Protein AF-A0A958ITU1-F1 (afdb_monomer_lite)

pLDDT: mean 97.43, std 3.26, range [62.62, 98.81]

Foldseek 3Di:
DDQCPPPPPCLLCCLVVVDPLVVVLVVLVVVCVVPVPVDDPCRSCVVNCVRPPVLVVLLVCPVVCPPVVVVDDPPPQDDADDPCLVPLPDPPVLSSVLSVCLQVPLDGDDCSLVVPRVVVCVVNSHGVNNSLCSNQPRHSNDDPSD

Radius of gyration: 17.26 Å; chains: 1; bounding box: 41×27×49 Å

Secondary structure (DSSP, 8-state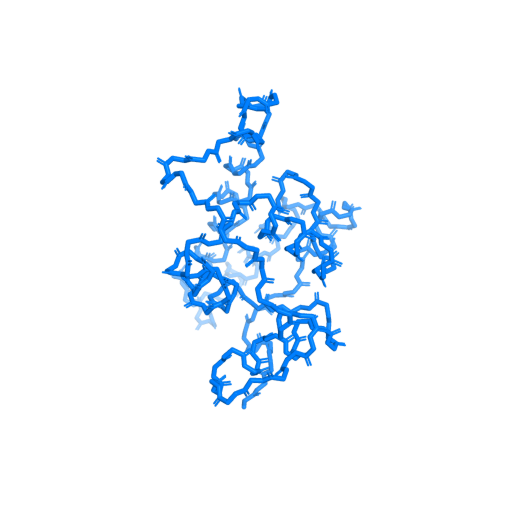):
--TTTT----HHHHHTTSS-HHHHHHHHHHHHHH-TTTS-HHHHHHHHIIIIIIIHHHHHHHHHHTTGGGG--TT---BPPPGGGGT---S-HHHHHHHHHHHHHS---HHHIIIIIIHHHHHTTB-HHHHHHHHHHH-TT--TT-

Sequence (146 aa):
GSPYLYHSRLSFAMNLKLLHPREIVQKTLDYWQAHPEAVDIAQVEGFIRQIIGWREFMRGIYWDTMPEYEQLNYFDHRRPLPAFYWTGDTRMNCLRHAITQSLDLAYAHHIQRLMITGNFANLLGVHPDAVDAWYLGIYIDAIQWV

Structure (mmCIF, N/CA/C/O backbone):
data_AF-A0A958ITU1-F1
#
_entry.id   AF-A0A958ITU1-F1
#
loop_
_atom_site.group_PDB
_atom_site.id
_atom_site.type_symbol
_atom_site.label_atom_id
_atom_site.label_alt_id
_atom_site.label_comp_id
_atom_site.label_asym_id
_atom_site.label_entity_id
_atom_site.label_seq_id
_atom_site.pdbx_PDB_ins_code
_atom_site.Cartn_x
_atom_site.Cartn_y
_atom_site.Cartn_z
_atom_site.occupancy
_atom_site.B_iso_or_equiv
_atom_site.auth_seq_id
_atom_site.auth_comp_id
_atom_site.auth_asym_id
_atom_site.auth_atom_id
_atom_site.pdbx_PDB_model_num
ATOM 1 N N . GLY A 1 1 ? -14.420 -4.204 -12.214 1.00 62.62 1 GLY A N 1
ATOM 2 C CA . GLY A 1 1 ? -13.110 -4.123 -12.893 1.00 62.62 1 GLY A CA 1
ATOM 3 C C . GLY A 1 1 ? -12.150 -5.098 -12.244 1.00 62.62 1 GLY A C 1
ATOM 4 O O . GLY A 1 1 ? -12.487 -5.621 -11.190 1.00 62.62 1 GLY A O 1
ATOM 5 N N . SER A 1 2 ? -10.997 -5.366 -12.860 1.00 87.00 2 SER A N 1
ATOM 6 C CA . SER A 1 2 ? -9.954 -6.208 -12.247 1.00 87.00 2 SER A CA 1
ATOM 7 C C . SER A 1 2 ? -9.452 -5.576 -10.935 1.00 87.00 2 SER A C 1
ATOM 9 O O . SER A 1 2 ? -9.176 -4.375 -10.953 1.00 87.00 2 SER A O 1
ATOM 11 N N . PRO A 1 3 ? -9.287 -6.339 -9.834 1.00 91.62 3 PRO A N 1
ATOM 12 C CA . PRO A 1 3 ? -8.784 -5.820 -8.552 1.00 91.62 3 PRO A CA 1
ATOM 13 C C . PRO A 1 3 ? -7.326 -5.331 -8.624 1.00 91.62 3 PRO A C 1
ATOM 15 O O . PRO A 1 3 ? -6.846 -4.647 -7.725 1.00 91.62 3 PRO A O 1
ATOM 18 N N . TYR A 1 4 ? -6.609 -5.677 -9.696 1.00 93.69 4 TYR A N 1
ATOM 19 C CA . TYR A 1 4 ? -5.181 -5.394 -9.849 1.00 93.69 4 TYR A CA 1
ATOM 20 C C . TYR A 1 4 ? -4.880 -4.199 -10.754 1.00 93.69 4 TYR A C 1
ATOM 22 O O . TYR A 1 4 ? -3.808 -3.606 -10.635 1.00 93.69 4 TYR A O 1
ATOM 30 N N . LEU A 1 5 ? -5.801 -3.861 -11.667 1.00 95.00 5 LEU A N 1
ATOM 31 C CA . LEU A 1 5 ? -5.584 -2.873 -12.730 1.00 95.00 5 LEU A CA 1
ATOM 32 C C . LEU A 1 5 ? -4.194 -3.058 -13.376 1.00 95.00 5 LEU A C 1
ATOM 34 O O . LEU A 1 5 ? -3.896 -4.144 -13.869 1.00 95.00 5 LEU A O 1
ATOM 38 N N . TYR A 1 6 ? -3.347 -2.028 -13.333 1.00 96.06 6 TYR A N 1
ATOM 39 C CA . TYR A 1 6 ? -2.003 -2.010 -13.917 1.00 96.06 6 TYR A CA 1
ATOM 40 C C . TYR A 1 6 ? -0.885 -1.992 -12.858 1.00 96.06 6 TYR A C 1
ATOM 42 O O . TYR A 1 6 ? 0.233 -1.566 -13.135 1.00 96.06 6 TYR A O 1
ATOM 50 N N . HIS A 1 7 ? -1.165 -2.422 -11.623 1.00 97.69 7 HIS A N 1
ATOM 51 C CA . HIS A 1 7 ? -0.156 -2.472 -10.563 1.00 97.69 7 HIS A CA 1
ATOM 52 C C . HIS A 1 7 ? 0.770 -3.687 -10.714 1.00 97.69 7 HIS A C 1
ATOM 54 O O . HIS A 1 7 ? 0.330 -4.791 -11.031 1.00 97.69 7 HIS A O 1
ATOM 60 N N . SER A 1 8 ? 2.060 -3.504 -10.413 1.00 97.12 8 SER A N 1
ATOM 61 C CA . SER A 1 8 ? 3.085 -4.542 -10.602 1.00 97.12 8 SER A CA 1
ATOM 62 C C . SER A 1 8 ? 2.932 -5.751 -9.675 1.00 97.12 8 SER A C 1
ATOM 64 O O . SER A 1 8 ? 3.341 -6.851 -10.035 1.00 97.12 8 SER A O 1
ATOM 66 N N . ARG A 1 9 ? 2.345 -5.550 -8.483 1.00 96.88 9 ARG A N 1
ATOM 67 C CA . ARG A 1 9 ? 2.192 -6.568 -7.421 1.00 96.88 9 ARG A CA 1
ATOM 68 C C . ARG A 1 9 ? 3.527 -7.173 -6.954 1.00 96.88 9 ARG A C 1
ATOM 70 O O . ARG A 1 9 ? 3.574 -8.302 -6.483 1.00 96.88 9 ARG A O 1
ATOM 77 N N . LEU A 1 10 ? 4.613 -6.406 -7.065 1.00 98.12 10 LEU A N 1
ATOM 78 C CA . LEU A 1 10 ? 5.962 -6.836 -6.673 1.00 98.12 10 LEU A CA 1
ATOM 79 C C . LEU A 1 10 ? 6.309 -6.529 -5.208 1.00 98.12 10 LEU A C 1
ATOM 81 O O . LEU A 1 10 ? 7.376 -6.929 -4.752 1.00 98.12 10 LEU A O 1
ATOM 85 N N . SER A 1 11 ? 5.451 -5.810 -4.475 1.00 98.00 11 SER A N 1
ATOM 86 C CA . SER A 1 11 ? 5.710 -5.352 -3.100 1.00 98.00 11 SER A CA 1
ATOM 87 C C . SER A 1 11 ? 6.085 -6.500 -2.165 1.00 98.00 11 SER A C 1
ATOM 89 O O . SER A 1 11 ? 7.127 -6.433 -1.521 1.00 98.00 11 SER A O 1
ATOM 91 N N . PHE A 1 12 ? 5.320 -7.592 -2.181 1.00 97.88 12 PHE A N 1
ATOM 92 C CA . PHE A 1 12 ? 5.615 -8.796 -1.403 1.00 97.88 12 PHE A CA 1
ATOM 93 C C . PHE A 1 12 ? 7.012 -9.360 -1.695 1.00 97.88 12 PHE A C 1
ATOM 95 O O . PHE A 1 12 ? 7.837 -9.504 -0.793 1.00 97.88 12 PHE A O 1
ATOM 102 N N . ALA A 1 13 ? 7.306 -9.617 -2.973 1.00 98.25 13 ALA A N 1
ATOM 103 C CA . ALA A 1 13 ? 8.589 -10.168 -3.397 1.00 98.25 13 ALA A CA 1
ATOM 104 C C . ALA A 1 13 ? 9.764 -9.237 -3.045 1.00 98.25 13 ALA A C 1
ATOM 106 O O . ALA A 1 13 ? 10.820 -9.704 -2.623 1.00 98.25 13 ALA A O 1
ATOM 107 N N . MET A 1 14 ? 9.581 -7.918 -3.157 1.00 97.94 14 MET A N 1
ATOM 108 C CA . MET A 1 14 ? 10.585 -6.934 -2.737 1.00 97.94 14 MET A CA 1
ATOM 109 C C . MET A 1 14 ? 10.788 -6.902 -1.219 1.00 97.94 14 MET A C 1
ATOM 111 O O . MET A 1 14 ? 11.916 -6.756 -0.739 1.00 97.94 14 MET A O 1
ATOM 115 N N . ASN A 1 15 ? 9.710 -6.994 -0.443 1.00 97.88 15 ASN A N 1
ATOM 116 C CA . ASN A 1 15 ? 9.762 -6.859 1.011 1.00 97.88 15 ASN A CA 1
ATOM 117 C C . ASN A 1 15 ? 10.357 -8.110 1.671 1.00 97.88 15 ASN A C 1
ATOM 119 O O . ASN A 1 15 ? 11.172 -7.968 2.584 1.00 97.88 15 ASN A O 1
ATOM 123 N N . LEU A 1 16 ? 10.109 -9.294 1.098 1.00 97.12 16 LEU A N 1
ATOM 124 C CA . LEU A 1 16 ? 10.763 -10.556 1.468 1.00 97.12 16 LEU A CA 1
ATOM 125 C C . LEU A 1 16 ? 12.155 -10.771 0.853 1.00 97.12 16 LEU A C 1
ATOM 127 O O . LEU A 1 16 ? 12.746 -11.832 1.028 1.00 97.12 16 LEU A O 1
ATOM 131 N N . LYS A 1 17 ? 12.703 -9.775 0.145 1.00 96.44 17 LYS A N 1
ATOM 132 C CA . LYS A 1 17 ? 14.035 -9.832 -0.489 1.00 96.44 17 LYS A CA 1
ATOM 133 C C . LYS A 1 17 ? 14.176 -10.895 -1.592 1.00 96.44 17 LYS A C 1
ATOM 135 O O . LYS A 1 17 ? 15.295 -11.215 -1.978 1.00 96.44 17 LYS A O 1
ATOM 140 N N . LEU A 1 18 ? 13.063 -11.392 -2.137 1.00 98.12 18 LEU A N 1
ATOM 141 C CA . LEU A 1 18 ? 13.052 -12.263 -3.320 1.00 98.12 18 LEU A CA 1
ATOM 142 C C . LEU A 1 18 ? 13.423 -11.490 -4.592 1.00 98.12 18 LEU A C 1
ATOM 144 O O . LEU A 1 18 ? 13.985 -12.063 -5.518 1.00 98.12 18 LEU A O 1
ATOM 148 N N . LEU A 1 19 ? 13.114 -10.189 -4.627 1.00 98.25 19 LEU A N 1
ATOM 149 C CA . LEU A 1 19 ? 13.534 -9.265 -5.679 1.00 98.25 19 LEU A CA 1
ATOM 150 C C . LEU A 1 19 ? 14.262 -8.065 -5.082 1.00 98.25 19 LEU A C 1
ATOM 152 O O . LEU A 1 19 ? 13.797 -7.446 -4.121 1.00 98.25 19 LEU A O 1
ATOM 156 N N . HIS A 1 20 ? 15.387 -7.694 -5.690 1.00 98.06 20 HIS A N 1
ATOM 157 C CA . HIS A 1 20 ? 16.132 -6.512 -5.279 1.00 98.06 20 HIS A CA 1
ATOM 158 C C . HIS A 1 20 ? 15.558 -5.246 -5.955 1.00 98.06 20 HIS A C 1
ATOM 160 O O . HIS A 1 20 ? 15.422 -5.231 -7.179 1.00 98.06 20 HIS A O 1
ATOM 166 N N . PRO A 1 21 ? 15.296 -4.135 -5.232 1.00 97.94 21 PRO A N 1
ATOM 167 C CA . PRO A 1 21 ? 14.741 -2.905 -5.821 1.00 97.94 21 PRO A CA 1
ATOM 168 C C . PRO A 1 21 ? 15.538 -2.379 -7.023 1.00 97.94 21 PRO A C 1
ATOM 170 O O . PRO A 1 21 ? 14.970 -2.050 -8.060 1.00 97.94 21 PRO A O 1
ATOM 173 N N . ARG A 1 22 ? 16.875 -2.381 -6.918 1.00 98.12 22 ARG A N 1
ATOM 174 C CA . ARG A 1 22 ? 17.779 -2.005 -8.021 1.00 98.12 22 ARG A CA 1
ATOM 175 C C . ARG A 1 22 ? 17.593 -2.859 -9.280 1.00 98.12 22 ARG A C 1
ATOM 177 O O . ARG A 1 22 ? 17.708 -2.326 -10.374 1.00 98.12 22 ARG A O 1
ATOM 184 N N . GLU A 1 23 ? 17.307 -4.154 -9.138 1.00 98.38 23 GLU A N 1
ATOM 185 C CA . GLU A 1 23 ? 17.062 -5.032 -10.289 1.00 98.38 23 GLU A CA 1
ATOM 186 C C . GLU A 1 23 ? 15.783 -4.619 -11.021 1.00 98.38 23 GLU A C 1
ATOM 188 O O . GLU A 1 23 ? 15.776 -4.517 -12.244 1.00 98.38 23 GLU A O 1
ATOM 193 N N . ILE A 1 24 ? 14.720 -4.320 -10.271 1.00 98.38 24 ILE A N 1
ATOM 194 C CA . ILE A 1 24 ? 13.441 -3.875 -10.833 1.00 98.38 24 ILE A CA 1
ATOM 195 C C . ILE A 1 24 ? 13.612 -2.538 -11.560 1.00 98.38 24 ILE A C 1
ATOM 197 O O . ILE A 1 24 ? 13.137 -2.389 -12.686 1.00 98.38 24 ILE A O 1
ATOM 201 N N . VAL A 1 25 ? 14.319 -1.583 -10.949 1.00 98.56 25 VAL A N 1
ATOM 202 C CA . VAL A 1 25 ? 14.601 -0.275 -11.560 1.00 98.56 25 VAL A CA 1
ATOM 203 C C . VAL A 1 25 ? 15.405 -0.441 -12.847 1.00 98.56 25 VAL A C 1
ATOM 205 O O . VAL A 1 25 ? 14.998 0.091 -13.877 1.00 98.56 25 VAL A O 1
ATOM 208 N N . GLN A 1 26 ? 16.490 -1.221 -12.817 1.00 98.56 26 GLN A N 1
ATOM 209 C CA . GLN A 1 26 ? 17.328 -1.432 -13.996 1.00 98.56 26 GLN A CA 1
ATOM 210 C C . GLN A 1 26 ? 16.543 -2.106 -15.125 1.00 98.56 26 GLN A C 1
ATOM 212 O O . GLN A 1 26 ? 16.509 -1.580 -16.229 1.00 98.56 26 GLN A O 1
ATOM 217 N N . LYS A 1 27 ? 15.809 -3.191 -14.834 1.00 98.31 27 LYS A N 1
ATOM 218 C CA . LYS A 1 27 ? 14.963 -3.872 -15.829 1.00 98.31 27 LYS A CA 1
ATOM 219 C C . LYS A 1 27 ? 13.905 -2.948 -16.434 1.00 98.31 27 LYS A C 1
ATOM 221 O O . LYS A 1 27 ? 13.603 -3.066 -17.617 1.00 98.31 27 LYS A O 1
ATOM 226 N N . THR A 1 28 ? 13.339 -2.040 -15.637 1.00 98.12 28 THR A N 1
ATOM 227 C CA . THR A 1 28 ? 12.353 -1.062 -16.125 1.00 98.12 28 THR A CA 1
ATOM 228 C C . THR A 1 28 ? 13.002 -0.069 -17.090 1.00 98.12 28 THR A C 1
ATOM 230 O O . THR A 1 28 ? 12.456 0.184 -18.163 1.00 98.12 28 THR A O 1
ATOM 233 N N . LEU A 1 29 ? 14.174 0.468 -16.734 1.00 98.31 29 LEU A N 1
ATOM 234 C CA . LEU A 1 29 ? 14.917 1.407 -17.577 1.00 98.31 29 LEU A CA 1
ATOM 235 C C . LEU A 1 29 ? 15.411 0.748 -18.867 1.00 98.31 29 LEU A C 1
ATOM 237 O O . LEU A 1 29 ? 15.221 1.323 -19.934 1.00 98.31 29 LEU A O 1
ATOM 241 N N . ASP A 1 30 ? 15.975 -0.458 -18.783 1.00 98.38 30 ASP A N 1
ATOM 242 C CA . ASP A 1 30 ? 16.455 -1.215 -19.944 1.00 98.38 30 ASP A CA 1
ATOM 243 C C . ASP A 1 30 ? 15.308 -1.482 -20.931 1.00 98.38 30 ASP A C 1
ATOM 245 O O . ASP A 1 30 ? 15.452 -1.281 -22.138 1.00 98.38 30 ASP A O 1
ATOM 249 N N . TYR A 1 31 ? 14.137 -1.885 -20.421 1.00 98.06 31 TYR A N 1
ATOM 250 C CA . TYR A 1 31 ? 12.959 -2.116 -21.255 1.00 98.06 31 TYR A CA 1
ATOM 251 C C . TYR A 1 31 ? 12.483 -0.832 -21.939 1.00 98.06 31 TYR A C 1
ATOM 253 O O . TYR A 1 31 ? 12.200 -0.856 -23.136 1.00 98.06 31 TYR A O 1
ATOM 261 N N . TRP A 1 32 ? 12.411 0.279 -21.200 1.00 98.06 32 TRP A N 1
ATOM 262 C CA . TRP A 1 32 ? 12.008 1.575 -21.746 1.00 98.06 32 TRP A CA 1
ATOM 263 C C . TRP A 1 32 ? 12.991 2.093 -22.802 1.00 98.06 32 TRP A C 1
ATOM 265 O O . TRP A 1 32 ? 12.560 2.532 -23.862 1.00 98.06 32 TRP A O 1
ATOM 275 N N . GLN A 1 33 ? 14.301 1.974 -22.568 1.00 97.06 33 GLN A N 1
ATOM 276 C CA . GLN A 1 33 ? 15.331 2.366 -23.538 1.00 97.06 33 GLN A CA 1
ATOM 277 C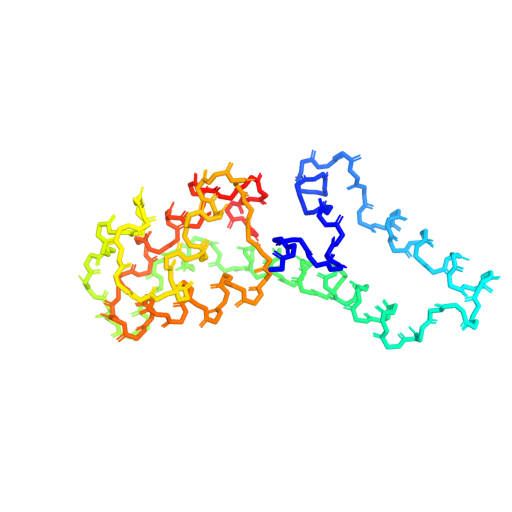 C . GLN A 1 33 ? 15.252 1.550 -24.833 1.00 97.06 33 GLN A C 1
ATOM 279 O O . GLN A 1 33 ? 15.477 2.092 -25.913 1.00 97.06 33 GLN A O 1
ATOM 284 N N . ALA A 1 34 ? 14.911 0.262 -24.735 1.00 97.94 34 ALA A N 1
ATOM 285 C CA . ALA A 1 34 ? 14.707 -0.599 -25.896 1.00 97.94 34 ALA A CA 1
ATOM 286 C C . ALA A 1 34 ? 13.358 -0.361 -26.607 1.00 97.94 34 ALA A C 1
ATOM 288 O O . ALA A 1 34 ? 13.234 -0.679 -27.788 1.00 97.94 34 ALA A O 1
ATOM 289 N N . HIS A 1 35 ? 12.357 0.197 -25.914 1.00 96.38 35 HIS A N 1
ATOM 290 C CA . HIS A 1 35 ? 10.995 0.392 -26.430 1.00 96.38 35 HIS A CA 1
ATOM 291 C C . HIS A 1 35 ? 10.425 1.784 -26.082 1.00 96.38 35 HIS A C 1
ATOM 293 O O . HIS A 1 35 ? 9.362 1.872 -25.456 1.00 96.38 35 HIS A O 1
ATOM 299 N N . PRO A 1 36 ? 11.083 2.884 -26.492 1.00 92.50 36 PRO A N 1
ATOM 300 C CA . PRO A 1 36 ? 10.723 4.232 -26.045 1.00 92.50 36 PRO A CA 1
ATOM 301 C C . PRO A 1 36 ? 9.329 4.687 -26.503 1.00 92.50 36 PRO A C 1
ATOM 303 O O . PRO A 1 36 ? 8.733 5.546 -25.863 1.00 92.50 36 PRO A O 1
ATOM 306 N N . GLU A 1 37 ? 8.782 4.103 -27.574 1.00 96.00 37 GLU A N 1
ATOM 307 C CA . GLU A 1 37 ? 7.426 4.404 -28.062 1.00 96.00 37 GLU A CA 1
ATOM 308 C C . GLU A 1 37 ? 6.325 3.572 -27.380 1.00 96.00 37 GLU A C 1
ATOM 310 O O . GLU A 1 37 ? 5.145 3.895 -27.496 1.00 96.00 37 GLU A O 1
ATOM 315 N N . ALA A 1 38 ? 6.681 2.495 -26.669 1.00 96.12 38 ALA A N 1
ATOM 316 C CA . ALA A 1 38 ? 5.705 1.584 -26.063 1.00 96.12 38 ALA A CA 1
ATOM 317 C C . ALA A 1 38 ? 5.252 2.022 -24.662 1.00 96.12 38 ALA A C 1
ATOM 319 O O . ALA A 1 38 ? 4.183 1.612 -24.208 1.00 96.12 38 ALA A O 1
ATOM 320 N N . VAL A 1 39 ? 6.076 2.804 -23.957 1.00 96.00 39 VAL A N 1
ATOM 321 C CA . VAL A 1 39 ? 5.824 3.231 -22.576 1.00 96.00 39 VAL A CA 1
ATOM 322 C C . VAL A 1 39 ? 6.236 4.689 -22.417 1.00 96.00 39 VAL A C 1
ATOM 324 O O . VAL A 1 39 ? 7.384 5.047 -22.673 1.00 96.00 39 VAL A O 1
ATOM 327 N N . ASP A 1 40 ? 5.308 5.522 -21.951 1.00 96.38 40 ASP A N 1
ATOM 328 C CA . ASP A 1 40 ? 5.577 6.936 -21.696 1.00 96.38 40 ASP A CA 1
ATOM 329 C C . ASP A 1 40 ? 6.558 7.092 -20.520 1.00 96.38 40 ASP A C 1
ATOM 331 O O . ASP A 1 40 ? 6.475 6.383 -19.508 1.00 96.38 40 ASP A O 1
ATOM 335 N N . ILE A 1 41 ? 7.470 8.059 -20.622 1.00 96.62 41 ILE A N 1
ATOM 336 C CA . ILE A 1 41 ? 8.416 8.397 -19.556 1.00 96.62 41 ILE A CA 1
ATOM 337 C C . ILE A 1 41 ? 7.715 8.696 -18.223 1.00 96.62 41 ILE A C 1
ATOM 339 O O . ILE A 1 41 ? 8.236 8.335 -17.170 1.00 96.62 41 ILE A O 1
ATOM 343 N N . ALA A 1 42 ? 6.511 9.271 -18.237 1.00 97.69 42 ALA A N 1
ATOM 344 C CA . ALA A 1 42 ? 5.720 9.520 -17.035 1.00 97.69 42 ALA A CA 1
ATOM 345 C C . ALA A 1 42 ? 5.289 8.220 -16.331 1.00 97.69 42 ALA A C 1
ATOM 347 O O . ALA A 1 42 ? 5.223 8.173 -15.101 1.00 97.69 42 ALA A O 1
ATOM 348 N N . GLN A 1 43 ? 5.029 7.144 -17.084 1.00 97.44 43 GLN A N 1
ATOM 349 C CA . GLN A 1 43 ? 4.709 5.831 -16.514 1.00 97.44 43 GLN A CA 1
ATOM 350 C C . GLN A 1 43 ? 5.953 5.195 -15.879 1.00 97.44 43 GLN A C 1
ATOM 352 O O . GLN A 1 43 ? 5.871 4.639 -14.781 1.00 97.44 43 GLN A O 1
ATOM 357 N N . VAL A 1 44 ? 7.104 5.310 -16.550 1.00 98.00 44 VAL A N 1
ATOM 358 C CA . VAL A 1 44 ? 8.395 4.776 -16.083 1.00 98.00 44 VAL A CA 1
ATOM 359 C C . VAL A 1 44 ? 8.879 5.509 -14.835 1.00 98.00 44 VAL A C 1
ATOM 361 O O . VAL A 1 44 ? 9.159 4.870 -13.819 1.00 98.00 44 VAL A O 1
ATOM 364 N N . GLU A 1 45 ? 8.923 6.842 -14.879 1.00 98.38 45 GLU A N 1
ATOM 365 C CA . GLU A 1 45 ? 9.271 7.690 -13.734 1.00 98.38 45 GLU A CA 1
ATOM 366 C C . GLU A 1 45 ? 8.321 7.423 -12.573 1.00 98.38 45 GLU A C 1
ATOM 368 O O . GLU A 1 45 ? 8.775 7.160 -11.459 1.00 98.38 45 GLU A O 1
ATOM 373 N N . GLY A 1 46 ? 7.011 7.409 -12.841 1.00 98.38 46 GLY A N 1
ATOM 374 C CA . GLY A 1 46 ? 5.998 7.220 -11.814 1.00 98.38 46 GLY A CA 1
ATOM 375 C C . GLY A 1 46 ? 6.160 5.896 -11.078 1.00 98.38 46 GLY A C 1
ATOM 376 O O . GLY A 1 46 ? 6.051 5.872 -9.849 1.00 98.38 46 GLY A O 1
ATOM 377 N N . PHE A 1 47 ? 6.470 4.818 -11.803 1.00 98.56 47 PHE A N 1
ATOM 378 C CA . PHE A 1 47 ? 6.758 3.505 -11.231 1.00 98.56 47 PHE A CA 1
ATOM 379 C C . PHE A 1 47 ? 8.056 3.498 -10.411 1.00 98.56 47 PHE A C 1
ATOM 381 O O . PHE A 1 47 ? 8.042 3.086 -9.248 1.00 98.56 47 PHE A O 1
ATOM 388 N N . ILE A 1 48 ? 9.160 4.000 -10.976 1.00 98.62 48 ILE A N 1
ATOM 389 C CA . ILE A 1 48 ? 10.471 4.041 -10.309 1.00 98.62 48 ILE A CA 1
ATOM 390 C C . ILE A 1 48 ? 10.411 4.894 -9.036 1.00 98.62 48 ILE A C 1
ATOM 392 O O . ILE A 1 48 ? 10.935 4.478 -8.001 1.00 98.62 48 ILE A O 1
ATOM 396 N N . ARG A 1 49 ? 9.706 6.029 -9.060 1.00 98.75 49 ARG A N 1
ATOM 397 C CA . ARG A 1 49 ? 9.513 6.912 -7.901 1.00 98.75 49 ARG A CA 1
ATOM 398 C C . ARG A 1 49 ? 8.822 6.225 -6.727 1.00 98.75 49 ARG A C 1
ATOM 400 O O . ARG A 1 49 ? 9.139 6.543 -5.583 1.00 98.75 49 ARG A O 1
ATOM 407 N N . GLN A 1 50 ? 7.934 5.255 -6.961 1.00 98.69 50 GLN A N 1
ATOM 408 C CA . GLN A 1 50 ? 7.352 4.490 -5.848 1.00 98.69 50 GLN A CA 1
ATOM 409 C C . GLN A 1 50 ? 8.401 3.613 -5.146 1.00 98.69 50 GLN A C 1
ATOM 411 O O . GLN A 1 50 ? 8.299 3.365 -3.947 1.00 98.69 50 GLN A O 1
ATOM 416 N N . ILE A 1 51 ? 9.420 3.161 -5.882 1.00 98.56 51 ILE A N 1
ATOM 417 C CA . ILE A 1 51 ? 10.448 2.243 -5.386 1.00 98.56 51 ILE A CA 1
ATOM 418 C C . ILE A 1 51 ? 11.606 3.011 -4.747 1.00 98.56 51 ILE A C 1
ATOM 420 O O . ILE A 1 51 ? 11.880 2.825 -3.569 1.00 98.56 51 ILE A O 1
ATOM 424 N N . ILE A 1 52 ? 12.292 3.874 -5.497 1.00 98.31 52 ILE A N 1
ATOM 425 C CA . ILE A 1 52 ? 13.483 4.577 -4.982 1.00 98.31 52 ILE A CA 1
ATOM 426 C C . ILE A 1 52 ? 13.135 5.856 -4.217 1.00 98.31 52 ILE A C 1
ATOM 428 O O . ILE A 1 52 ? 13.973 6.374 -3.490 1.00 98.31 52 ILE A O 1
ATOM 432 N N . GLY A 1 53 ? 11.916 6.371 -4.399 1.00 98.56 53 GLY A N 1
ATOM 433 C CA . GLY A 1 53 ? 11.385 7.496 -3.639 1.00 98.56 53 GLY A CA 1
ATOM 434 C C . GLY A 1 53 ? 10.660 6.995 -2.399 1.00 98.56 53 GLY A C 1
ATOM 435 O O . GLY A 1 53 ? 11.251 6.907 -1.331 1.00 98.56 53 GLY A O 1
ATOM 436 N N . TRP A 1 54 ? 9.383 6.635 -2.540 1.00 98.62 54 TRP A N 1
ATOM 437 C CA . TRP A 1 54 ? 8.513 6.356 -1.391 1.00 98.62 54 TRP A CA 1
ATOM 438 C C . TRP A 1 54 ? 8.975 5.194 -0.513 1.00 98.62 54 TRP A C 1
ATOM 440 O O . TRP A 1 54 ? 9.048 5.357 0.700 1.00 98.62 54 TRP A O 1
ATOM 450 N N . ARG A 1 55 ? 9.305 4.033 -1.088 1.00 98.56 55 ARG A N 1
ATOM 451 C CA . ARG A 1 55 ? 9.711 2.870 -0.283 1.00 98.56 55 ARG A CA 1
ATOM 452 C C . ARG A 1 55 ? 11.016 3.114 0.483 1.00 98.56 55 ARG A C 1
ATOM 454 O O . ARG A 1 55 ? 11.094 2.754 1.655 1.00 98.56 55 ARG A O 1
ATOM 461 N N . GLU A 1 56 ? 12.027 3.717 -0.143 1.00 98.38 56 GLU A N 1
ATOM 462 C CA . GLU A 1 56 ? 13.278 4.050 0.559 1.00 98.38 56 GLU A CA 1
ATOM 463 C C . GLU A 1 56 ? 13.089 5.198 1.562 1.00 98.38 56 GLU A C 1
ATOM 465 O O . GLU A 1 56 ? 13.670 5.156 2.644 1.00 98.38 56 GLU A O 1
ATOM 470 N N . PHE A 1 57 ? 12.224 6.172 1.260 1.00 98.56 57 PHE A N 1
ATOM 471 C CA . PHE A 1 57 ? 11.864 7.244 2.188 1.00 98.56 57 PHE A CA 1
ATOM 472 C C . PHE A 1 57 ? 11.181 6.703 3.449 1.00 98.56 57 PHE A C 1
ATOM 474 O O . PHE A 1 57 ? 11.635 6.999 4.550 1.00 98.56 57 PHE A O 1
ATOM 481 N N . MET A 1 58 ? 10.151 5.859 3.306 1.00 98.06 58 MET A N 1
ATOM 482 C CA . MET A 1 58 ? 9.454 5.248 4.447 1.00 98.06 58 MET A CA 1
ATOM 483 C C . MET A 1 58 ? 10.398 4.408 5.304 1.00 98.06 58 MET A C 1
ATOM 485 O O . MET A 1 58 ? 10.361 4.500 6.529 1.00 98.06 58 MET A O 1
ATOM 489 N N . ARG A 1 59 ? 11.313 3.663 4.670 1.00 97.75 59 ARG A N 1
ATOM 490 C CA . ARG A 1 59 ? 12.369 2.942 5.387 1.00 97.75 59 ARG 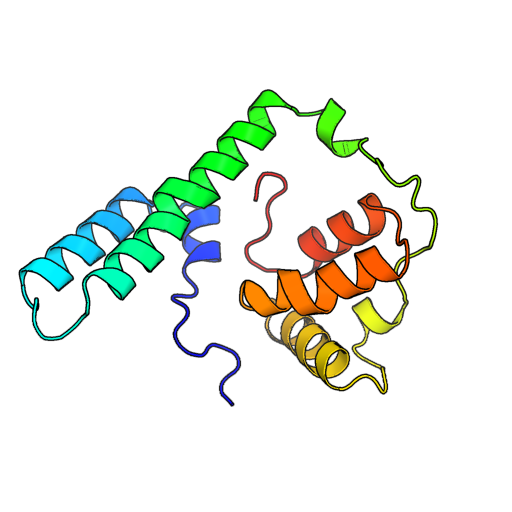A CA 1
ATOM 491 C C . ARG A 1 59 ? 13.257 3.887 6.193 1.00 97.75 59 ARG A C 1
ATOM 493 O O . ARG A 1 59 ? 13.581 3.566 7.329 1.00 97.75 59 ARG A O 1
ATOM 500 N N . GLY A 1 60 ? 13.671 5.010 5.607 1.00 98.31 60 GLY A N 1
ATOM 501 C CA . GLY A 1 60 ? 14.474 6.025 6.288 1.00 98.31 60 GLY A CA 1
ATOM 502 C C . GLY A 1 60 ? 13.753 6.607 7.501 1.00 98.31 60 GLY A C 1
ATOM 503 O O . GLY A 1 60 ? 14.317 6.593 8.587 1.00 98.31 60 GLY A O 1
ATOM 504 N N . ILE A 1 61 ? 12.494 7.024 7.324 1.00 98.00 61 ILE A N 1
ATOM 505 C CA . ILE A 1 61 ? 11.654 7.548 8.409 1.00 98.00 61 ILE A CA 1
ATOM 506 C C . ILE A 1 61 ? 11.550 6.538 9.546 1.00 98.00 61 ILE A C 1
ATOM 508 O O . ILE A 1 61 ? 11.857 6.885 10.677 1.00 98.00 61 ILE A O 1
ATOM 512 N N . TYR A 1 62 ? 11.199 5.285 9.250 1.00 97.81 62 TYR A N 1
ATOM 513 C CA . TYR A 1 62 ? 11.036 4.257 10.275 1.00 97.81 62 TYR A CA 1
ATOM 514 C C . TYR A 1 62 ? 12.268 4.125 11.185 1.00 97.81 62 TYR A C 1
ATOM 516 O O . TYR A 1 62 ? 12.132 4.100 12.403 1.00 97.81 62 TYR A O 1
ATOM 524 N N . TRP A 1 63 ? 13.474 4.050 10.613 1.00 97.62 63 TRP A N 1
ATOM 525 C CA . TRP A 1 63 ? 14.697 3.877 11.408 1.00 97.62 63 TRP A CA 1
ATOM 526 C C . TRP A 1 63 ? 15.181 5.159 12.093 1.00 97.62 63 TRP A C 1
ATOM 528 O O . TRP A 1 63 ? 15.978 5.064 13.021 1.00 97.62 63 TRP A O 1
ATOM 538 N N . ASP A 1 64 ? 14.734 6.327 11.634 1.00 98.19 64 ASP A N 1
ATOM 539 C CA . ASP A 1 64 ? 15.065 7.625 12.228 1.00 98.19 64 ASP A CA 1
ATOM 540 C C . ASP A 1 64 ? 14.149 7.972 13.413 1.00 98.19 64 ASP A C 1
ATOM 542 O O . ASP A 1 64 ? 14.593 8.605 14.367 1.00 98.19 64 ASP A O 1
ATOM 546 N N . THR A 1 65 ? 12.881 7.544 13.371 1.00 97.12 65 THR A N 1
ATOM 547 C CA . THR A 1 65 ? 11.845 8.010 14.308 1.00 97.12 65 THR A CA 1
ATOM 548 C C . THR A 1 65 ? 11.319 6.953 15.280 1.00 97.12 65 THR A C 1
ATOM 550 O O . THR A 1 65 ? 10.608 7.306 16.222 1.00 97.12 65 THR A O 1
ATOM 553 N N . MET A 1 66 ? 11.601 5.665 15.067 1.00 95.81 66 MET A N 1
ATOM 554 C CA . MET A 1 66 ? 11.209 4.608 16.007 1.00 95.81 66 MET A CA 1
ATOM 555 C C . MET A 1 66 ? 12.149 4.545 17.225 1.00 95.81 66 MET A C 1
ATOM 557 O O . MET A 1 66 ? 13.362 4.692 17.055 1.00 95.81 66 MET A O 1
ATOM 561 N N . PRO A 1 67 ? 11.634 4.210 18.429 1.00 95.62 67 PRO A N 1
ATOM 562 C CA . PRO A 1 67 ? 10.276 3.719 18.713 1.00 95.62 67 PRO A CA 1
ATOM 563 C C . PRO A 1 67 ? 9.217 4.807 18.961 1.00 95.62 67 PRO A C 1
ATOM 565 O O . PRO A 1 67 ? 8.033 4.491 19.044 1.00 95.62 67 PRO A O 1
ATOM 568 N N . GLU A 1 68 ? 9.594 6.080 19.083 1.00 96.69 68 GLU A N 1
ATOM 569 C CA . GLU A 1 68 ? 8.670 7.167 19.435 1.00 96.69 68 GLU A CA 1
ATOM 570 C C . GLU A 1 68 ? 7.531 7.326 18.418 1.00 96.69 68 GLU A C 1
ATOM 572 O O . GLU A 1 68 ? 6.412 7.682 18.790 1.00 96.69 68 GLU A O 1
ATOM 577 N N . TYR A 1 69 ? 7.799 7.024 17.145 1.00 95.69 69 TYR A N 1
ATOM 578 C CA . TYR A 1 69 ? 6.821 7.098 16.061 1.00 95.69 69 TYR A CA 1
ATOM 579 C C . TYR A 1 69 ? 5.586 6.212 16.280 1.00 95.69 69 TYR A C 1
ATOM 581 O O . TYR A 1 69 ? 4.481 6.621 15.928 1.00 95.69 69 TYR A O 1
ATOM 589 N N . GLU A 1 70 ? 5.754 5.041 16.905 1.00 95.19 70 GLU A N 1
ATOM 590 C CA . GLU A 1 70 ? 4.660 4.107 17.215 1.00 95.19 70 GLU A CA 1
ATOM 591 C C . GLU A 1 70 ? 3.638 4.714 18.189 1.00 95.19 70 GLU A C 1
ATOM 593 O O . GLU A 1 70 ? 2.471 4.349 18.170 1.00 95.19 70 GLU A O 1
ATOM 598 N N . GLN A 1 71 ? 4.054 5.675 19.017 1.00 95.94 71 GLN A N 1
ATOM 599 C CA . GLN A 1 71 ? 3.216 6.268 20.065 1.00 95.94 71 GLN A CA 1
ATOM 600 C C . GLN A 1 71 ? 2.499 7.554 19.613 1.00 95.94 71 GLN A C 1
ATOM 602 O O . GLN A 1 71 ? 1.851 8.232 20.417 1.00 95.94 71 GLN A O 1
ATOM 607 N N . LEU A 1 72 ? 2.630 7.946 18.340 1.00 97.38 72 LEU A N 1
ATOM 608 C CA . LEU A 1 72 ? 2.084 9.207 17.843 1.00 97.38 72 LEU A CA 1
ATOM 609 C C . LEU A 1 72 ? 0.565 9.143 17.641 1.00 97.38 72 LEU A C 1
ATOM 611 O O . LEU A 1 72 ? 0.042 8.387 16.828 1.00 97.38 72 LEU A O 1
ATOM 615 N N . ASN A 1 73 ? -0.148 10.057 18.300 1.00 98.38 73 ASN A N 1
ATOM 616 C CA . ASN A 1 73 ? -1.586 10.253 18.123 1.00 98.38 73 ASN A CA 1
ATOM 617 C C . ASN A 1 73 ? -1.934 11.750 18.098 1.00 98.38 73 ASN A C 1
ATOM 619 O O . ASN A 1 73 ? -2.509 12.298 19.036 1.00 98.38 73 ASN A O 1
ATOM 623 N N . TYR A 1 74 ? -1.550 12.428 17.011 1.00 98.19 74 TYR A N 1
ATOM 624 C CA . TYR A 1 74 ? -1.657 13.889 16.874 1.00 98.19 74 TYR A CA 1
ATOM 625 C C . TYR A 1 74 ? -3.077 14.442 17.103 1.00 98.19 74 TYR A C 1
ATOM 627 O O . TYR A 1 74 ? -3.234 15.497 17.711 1.00 98.19 74 TYR A O 1
ATOM 635 N N . PHE A 1 75 ? -4.110 13.735 16.633 1.00 98.25 75 PHE A N 1
ATOM 636 C CA . PHE A 1 75 ? -5.509 14.167 16.745 1.00 98.25 75 PHE A CA 1
ATOM 637 C C . PHE A 1 75 ? -6.220 13.664 18.015 1.00 98.25 75 PHE A C 1
ATOM 639 O O . PHE A 1 75 ? -7.425 13.873 18.147 1.00 98.25 75 PHE A O 1
ATOM 646 N N . ASP A 1 76 ? -5.507 12.985 18.923 1.00 98.44 76 ASP A N 1
ATOM 647 C CA . ASP A 1 76 ? -6.074 12.312 20.104 1.00 98.44 76 ASP A CA 1
ATOM 648 C C . ASP A 1 76 ? -7.279 11.411 19.754 1.00 98.44 76 ASP A C 1
ATOM 650 O O . ASP A 1 76 ? -8.332 11.421 20.396 1.00 98.44 76 ASP A O 1
ATOM 654 N N . HIS A 1 77 ? -7.152 10.637 18.675 1.00 98.75 77 HIS A N 1
ATOM 655 C CA . HIS A 1 77 ? -8.180 9.702 18.232 1.00 98.75 77 HIS A CA 1
ATOM 656 C C . HIS A 1 77 ? -8.300 8.521 19.201 1.00 98.75 77 HIS A C 1
ATOM 658 O O . HIS A 1 77 ? -7.302 7.915 19.584 1.00 98.75 77 HIS A O 1
ATOM 664 N N . ARG A 1 78 ? -9.534 8.168 19.584 1.00 98.50 78 ARG A N 1
ATOM 665 C CA . ARG A 1 78 ? -9.813 7.167 20.637 1.00 98.50 78 ARG A CA 1
ATOM 666 C C . ARG A 1 78 ? -10.831 6.099 20.243 1.00 98.50 78 ARG A C 1
ATOM 668 O O . ARG A 1 78 ? -11.102 5.202 21.039 1.00 98.50 78 ARG A O 1
ATOM 675 N N . ARG A 1 79 ? -11.456 6.189 19.061 1.00 98.56 79 ARG A N 1
ATOM 676 C CA . ARG A 1 79 ? -12.493 5.219 18.674 1.00 98.56 79 ARG A CA 1
ATOM 677 C C . ARG A 1 79 ? -11.858 3.867 18.319 1.00 98.56 79 ARG A C 1
ATOM 679 O O . ARG A 1 79 ? -10.770 3.849 17.743 1.00 98.56 79 ARG A O 1
ATOM 686 N N . PRO A 1 80 ? -12.523 2.737 18.612 1.00 98.50 80 PRO A N 1
ATOM 687 C CA . PRO A 1 80 ? -12.071 1.440 18.126 1.00 98.50 80 PRO A CA 1
ATOM 688 C C . PRO A 1 80 ? -12.259 1.336 16.608 1.00 98.50 80 PRO A C 1
ATOM 690 O O . PRO A 1 80 ? -13.110 2.020 16.027 1.00 98.50 80 PRO A O 1
ATOM 693 N N . LEU A 1 81 ? -11.506 0.438 15.969 1.00 98.69 81 LEU A N 1
ATOM 694 C CA . LEU A 1 81 ? -11.719 0.117 14.560 1.00 98.69 81 LEU A CA 1
ATOM 695 C C . LEU A 1 81 ? -13.095 -0.560 14.388 1.00 98.69 81 LEU A C 1
ATOM 697 O O . LEU A 1 81 ? -13.392 -1.516 15.110 1.00 98.69 81 LEU A O 1
ATOM 701 N N . PRO A 1 82 ? -13.954 -0.104 13.457 1.00 98.50 82 PRO A N 1
ATOM 702 C CA . PRO A 1 82 ? -15.258 -0.722 13.244 1.00 98.50 82 PRO A CA 1
ATOM 703 C C . PRO A 1 82 ? -15.147 -2.199 12.853 1.00 98.50 82 PRO A C 1
ATOM 705 O O . PRO A 1 82 ? -14.358 -2.553 11.981 1.00 98.50 82 PRO A O 1
ATOM 708 N N . ALA A 1 83 ? -16.001 -3.052 13.425 1.00 98.38 83 ALA A N 1
ATOM 709 C CA . ALA A 1 83 ? -15.951 -4.504 13.216 1.00 98.38 83 ALA A CA 1
ATOM 710 C C . ALA A 1 83 ? -16.017 -4.925 11.736 1.00 98.38 83 ALA A C 1
ATOM 712 O O . ALA A 1 83 ? -15.406 -5.919 11.351 1.00 98.38 83 ALA A O 1
ATOM 713 N N . PHE A 1 84 ? -16.693 -4.145 10.884 1.00 98.31 84 PHE A N 1
ATOM 714 C CA . PHE A 1 84 ? -16.784 -4.446 9.456 1.00 98.31 84 PHE A CA 1
ATOM 715 C C . PHE A 1 84 ? -15.443 -4.354 8.711 1.00 98.31 84 PHE A C 1
ATOM 717 O O . PHE A 1 84 ? -15.362 -4.854 7.596 1.00 98.31 84 PHE A O 1
ATOM 724 N N . TYR A 1 85 ? -14.383 -3.773 9.291 1.00 98.62 85 TYR A N 1
ATOM 725 C CA . TYR A 1 85 ? -13.025 -3.868 8.731 1.00 98.62 85 TYR A CA 1
ATOM 726 C C . TYR A 1 85 ? -12.516 -5.318 8.682 1.00 98.62 85 TYR A C 1
ATOM 728 O O . TYR A 1 85 ? -11.675 -5.643 7.850 1.00 98.62 85 TYR A O 1
ATOM 736 N N . TRP A 1 86 ? -13.057 -6.201 9.523 1.00 98.38 86 TRP A N 1
ATOM 737 C CA . TRP A 1 86 ? -12.695 -7.620 9.578 1.00 98.38 86 TRP A CA 1
ATOM 738 C C . TRP A 1 86 ? -13.650 -8.534 8.804 1.00 98.38 86 TRP A C 1
ATOM 740 O O . TRP A 1 86 ? -13.361 -9.715 8.648 1.00 98.38 86 TRP A O 1
ATOM 750 N N . THR A 1 87 ? -14.787 -8.017 8.328 1.00 98.12 87 THR A N 1
ATOM 751 C CA . THR A 1 87 ? -15.824 -8.833 7.664 1.00 98.12 87 THR A CA 1
ATOM 752 C C . THR A 1 87 ? -16.230 -8.321 6.284 1.00 98.12 87 THR A C 1
ATOM 754 O O . THR A 1 87 ? -16.804 -9.067 5.498 1.00 98.12 87 THR A O 1
ATOM 757 N N . GLY A 1 88 ? -15.990 -7.043 5.981 1.00 97.88 88 GLY A N 1
ATOM 758 C CA . GLY A 1 88 ? -16.540 -6.363 4.806 1.00 97.88 88 GLY A CA 1
ATOM 759 C C . GLY A 1 88 ? -18.047 -6.080 4.885 1.00 97.88 88 GLY A C 1
ATOM 760 O O . GLY A 1 88 ? -18.602 -5.515 3.940 1.00 97.88 88 GLY A O 1
ATOM 761 N N . ASP A 1 89 ? -18.721 -6.425 5.991 1.00 98.31 89 ASP A N 1
ATOM 762 C CA . ASP A 1 89 ? -20.173 -6.281 6.141 1.00 98.31 89 ASP A CA 1
ATOM 763 C C . ASP A 1 89 ? -20.577 -4.821 6.391 1.00 98.31 89 ASP A C 1
ATOM 765 O O . ASP A 1 89 ? -20.739 -4.343 7.515 1.00 98.31 89 ASP A O 1
ATOM 769 N N . THR A 1 90 ? -20.684 -4.071 5.298 1.00 98.44 90 THR A N 1
ATOM 770 C CA . THR A 1 90 ? -21.122 -2.681 5.307 1.00 98.44 90 THR A CA 1
ATOM 771 C C . THR A 1 90 ? -21.929 -2.337 4.060 1.00 98.44 90 THR A C 1
ATOM 773 O O . THR A 1 90 ? -21.740 -2.875 2.964 1.00 98.44 90 THR A O 1
ATOM 776 N N . ARG A 1 91 ? -22.847 -1.378 4.214 1.00 98.31 91 ARG A N 1
ATOM 777 C CA . ARG A 1 91 ? -23.635 -0.823 3.102 1.00 98.31 91 ARG A CA 1
ATOM 778 C C . ARG A 1 91 ? -22.839 0.174 2.256 1.00 98.31 91 ARG A C 1
ATOM 780 O O . ARG A 1 91 ? -23.251 0.490 1.143 1.00 98.31 91 ARG A O 1
ATOM 787 N N . MET A 1 92 ? -21.707 0.664 2.762 1.00 98.50 92 MET A N 1
ATOM 788 C CA . MET A 1 92 ? -20.839 1.598 2.046 1.00 98.50 92 MET A CA 1
ATOM 789 C C . MET A 1 92 ? -20.072 0.850 0.953 1.00 98.50 92 MET A C 1
ATOM 791 O O . MET A 1 92 ? -19.099 0.155 1.232 1.00 98.50 92 MET A O 1
ATOM 795 N N . ASN A 1 93 ? -20.523 0.982 -0.297 1.00 98.31 93 ASN A N 1
ATOM 796 C CA . ASN A 1 93 ? -20.063 0.135 -1.400 1.00 98.31 93 ASN A CA 1
ATOM 797 C C . ASN A 1 93 ? -18.536 0.155 -1.600 1.00 98.31 93 ASN A C 1
ATOM 799 O O . ASN A 1 93 ? -17.931 -0.896 -1.784 1.00 98.31 93 ASN A O 1
ATOM 803 N N . CYS A 1 94 ? -17.904 1.332 -1.531 1.00 98.12 94 CYS A N 1
ATOM 804 C CA . CYS A 1 94 ? -16.453 1.461 -1.684 1.00 98.12 94 CYS A CA 1
ATOM 805 C C . CYS A 1 94 ? -15.677 0.715 -0.588 1.00 98.12 94 CYS A C 1
ATOM 807 O O . CYS A 1 94 ? -14.731 -0.002 -0.903 1.00 98.12 94 CYS A O 1
ATOM 809 N N . LEU A 1 95 ? -16.107 0.835 0.672 1.00 98.56 95 LEU A N 1
ATOM 810 C CA . LEU A 1 95 ? -15.496 0.140 1.805 1.00 98.56 95 LEU A CA 1
ATOM 811 C C . LEU A 1 95 ? -15.717 -1.361 1.720 1.00 98.56 95 LEU A C 1
ATOM 813 O O . LEU A 1 95 ? -14.758 -2.104 1.870 1.00 98.56 95 LEU A O 1
ATOM 817 N N . ARG A 1 96 ? -16.942 -1.802 1.409 1.00 98.50 96 ARG A N 1
ATOM 818 C CA . ARG A 1 96 ? -17.237 -3.223 1.201 1.00 98.50 96 ARG A CA 1
ATOM 819 C C . ARG A 1 96 ? -16.292 -3.827 0.166 1.00 98.50 96 ARG A C 1
ATOM 821 O O . ARG A 1 96 ? -15.632 -4.813 0.453 1.00 98.50 96 ARG A O 1
ATOM 828 N N . HIS A 1 97 ? -16.163 -3.205 -1.007 1.00 97.69 97 HIS A N 1
ATOM 829 C CA . HIS A 1 97 ? -15.259 -3.709 -2.042 1.00 97.69 97 HIS A CA 1
ATOM 830 C C . HIS A 1 97 ? -13.788 -3.699 -1.617 1.00 97.69 97 HIS A C 1
ATOM 832 O O . HIS A 1 97 ? -13.112 -4.703 -1.813 1.00 97.69 97 HIS A O 1
ATOM 838 N N . ALA A 1 98 ? -13.292 -2.596 -1.048 1.00 98.06 98 ALA A N 1
ATOM 839 C CA . ALA A 1 98 ? -11.892 -2.497 -0.640 1.00 98.06 98 ALA A CA 1
ATOM 840 C C . ALA A 1 98 ? -11.547 -3.505 0.468 1.00 98.06 98 ALA A C 1
ATOM 842 O O . ALA A 1 98 ? -10.542 -4.193 0.358 1.00 98.06 98 ALA A O 1
ATOM 843 N N . ILE A 1 99 ? -12.399 -3.635 1.489 1.00 98.44 99 ILE A N 1
ATOM 844 C CA . ILE A 1 99 ? -12.176 -4.534 2.626 1.00 98.44 99 ILE A CA 1
ATOM 845 C C . ILE A 1 99 ? -12.287 -5.995 2.191 1.00 98.44 99 ILE A C 1
ATOM 847 O O . ILE A 1 99 ? -11.364 -6.759 2.446 1.00 98.44 99 ILE A O 1
ATOM 851 N N . THR A 1 100 ? -13.364 -6.389 1.502 1.00 98.12 100 THR A N 1
ATOM 852 C CA . THR A 1 100 ? -13.527 -7.780 1.049 1.00 98.12 100 THR A CA 1
ATOM 853 C C . THR A 1 100 ? -12.374 -8.201 0.139 1.00 98.12 100 THR A C 1
ATOM 855 O O . THR A 1 100 ? -11.807 -9.267 0.336 1.00 98.12 100 THR A O 1
ATOM 858 N N . GLN A 1 101 ? -11.941 -7.338 -0.787 1.00 97.19 101 GLN A N 1
ATOM 859 C CA . GLN A 1 101 ? -10.778 -7.622 -1.631 1.00 97.19 101 GLN A CA 1
ATOM 860 C C . GLN A 1 101 ? -9.489 -7.799 -0.810 1.00 97.19 101 GLN A C 1
ATOM 862 O O . GLN A 1 101 ? -8.718 -8.717 -1.088 1.00 97.19 101 GLN A O 1
ATOM 867 N N . SER A 1 102 ? -9.251 -6.943 0.191 1.00 97.75 102 SER A N 1
ATOM 868 C CA . SER A 1 102 ? -8.095 -7.078 1.082 1.00 97.75 102 SER A CA 1
ATOM 869 C C . SER A 1 102 ? -8.119 -8.393 1.852 1.00 97.75 102 SER A C 1
ATOM 871 O O . SER A 1 102 ? -7.080 -9.032 1.950 1.00 97.75 102 SER A O 1
ATOM 873 N N . LEU A 1 103 ? -9.281 -8.816 2.354 1.00 97.94 103 LEU A N 1
ATOM 874 C CA . LEU A 1 103 ? -9.425 -10.062 3.111 1.00 97.94 103 LEU A CA 1
ATOM 875 C C . LEU A 1 103 ? -9.281 -11.306 2.218 1.00 97.94 103 LEU A C 1
ATOM 877 O O . LEU A 1 103 ? -8.602 -12.252 2.604 1.00 97.94 103 LEU A O 1
ATOM 881 N N . ASP A 1 104 ? -9.857 -11.290 1.013 1.00 97.62 104 ASP A N 1
ATOM 882 C CA . ASP A 1 104 ? -9.838 -12.441 0.098 1.00 97.62 104 ASP A CA 1
ATOM 883 C C . ASP A 1 104 ? -8.479 -12.633 -0.594 1.00 97.62 104 ASP A C 1
ATOM 885 O O . ASP A 1 104 ? -8.069 -13.759 -0.876 1.00 97.62 104 ASP A O 1
ATOM 889 N N . LEU A 1 105 ? -7.787 -11.534 -0.921 1.00 97.75 105 LEU A N 1
ATOM 890 C CA . LEU A 1 105 ? -6.568 -11.557 -1.740 1.00 97.75 105 LEU A CA 1
ATOM 891 C C . LEU A 1 105 ? -5.296 -11.197 -0.968 1.00 97.75 105 LEU A C 1
ATOM 893 O O . LEU A 1 105 ? -4.220 -11.193 -1.569 1.00 97.75 105 LEU A O 1
ATOM 897 N N . ALA A 1 106 ? -5.414 -10.809 0.306 1.00 98.19 106 ALA A N 1
ATOM 898 C CA . ALA A 1 106 ? -4.345 -10.161 1.070 1.00 98.19 106 ALA A CA 1
ATOM 899 C C . ALA A 1 106 ? -3.730 -8.953 0.324 1.00 98.19 106 ALA A C 1
ATOM 901 O O . ALA A 1 106 ? -2.544 -8.640 0.463 1.00 98.19 106 ALA A O 1
ATOM 902 N N . TYR A 1 107 ? -4.531 -8.289 -0.527 1.00 98.19 107 TYR A N 1
ATOM 903 C CA . TYR A 1 107 ? -4.078 -7.250 -1.450 1.00 98.19 107 TYR A CA 1
ATOM 904 C C . TYR A 1 107 ? -5.146 -6.188 -1.738 1.00 98.19 107 TYR A C 1
ATOM 906 O O . TYR A 1 107 ? -6.234 -6.461 -2.248 1.00 98.19 107 TYR A O 1
ATOM 914 N N . ALA A 1 108 ? -4.740 -4.936 -1.563 1.00 97.69 108 ALA A N 1
ATOM 915 C CA . ALA A 1 108 ? -5.364 -3.768 -2.164 1.00 97.69 108 ALA A CA 1
ATOM 916 C C . ALA A 1 108 ? -4.276 -2.867 -2.739 1.00 97.69 108 ALA A C 1
ATOM 918 O O . ALA A 1 108 ? -3.173 -2.775 -2.186 1.00 97.69 108 ALA A O 1
ATOM 919 N N . HIS A 1 109 ? -4.572 -2.195 -3.847 1.00 97.38 109 HIS A N 1
ATOM 920 C CA . HIS A 1 109 ? -3.623 -1.253 -4.423 1.00 97.38 109 HIS A CA 1
ATOM 921 C C . HIS A 1 109 ? -3.589 0.060 -3.627 1.00 97.38 109 HIS A C 1
ATOM 923 O O . HIS A 1 109 ? -4.509 0.376 -2.873 1.00 97.38 109 HIS A O 1
ATOM 929 N N . HIS A 1 110 ? -2.527 0.851 -3.803 1.00 97.94 110 HIS A N 1
ATOM 930 C CA . HIS A 1 110 ? -2.209 1.991 -2.933 1.00 97.94 110 HIS A CA 1
ATOM 931 C C . HIS A 1 110 ? -3.394 2.943 -2.682 1.00 97.94 110 HIS A C 1
ATOM 933 O O . HIS A 1 110 ? -3.703 3.246 -1.534 1.00 97.94 110 HIS A O 1
ATOM 939 N N . ILE A 1 111 ? -4.114 3.361 -3.731 1.00 98.25 111 ILE A N 1
ATOM 940 C CA . ILE A 1 111 ? -5.212 4.327 -3.563 1.00 98.25 111 ILE A CA 1
ATOM 941 C C . ILE A 1 111 ? -6.426 3.756 -2.802 1.00 98.25 111 ILE A C 1
ATOM 943 O O . ILE A 1 111 ? -7.129 4.517 -2.145 1.00 98.25 111 ILE A O 1
ATOM 947 N N . GLN A 1 112 ? -6.658 2.434 -2.818 1.00 98.06 112 GLN A N 1
ATOM 948 C CA . GLN A 1 112 ? -7.685 1.803 -1.974 1.00 98.06 112 GLN A CA 1
ATOM 949 C C . GLN A 1 112 ? -7.286 1.881 -0.497 1.00 98.06 112 GLN A C 1
ATOM 951 O O . GLN A 1 112 ? -8.097 2.299 0.329 1.00 98.06 112 GLN A O 1
ATOM 956 N N . ARG A 1 113 ? -6.023 1.549 -0.189 1.00 98.62 113 ARG A N 1
ATOM 957 C CA . ARG A 1 113 ? -5.466 1.657 1.167 1.00 98.62 113 ARG A CA 1
ATOM 958 C C . ARG A 1 113 ? -5.584 3.097 1.672 1.00 98.62 113 ARG A C 1
ATOM 960 O O . ARG A 1 113 ? -6.236 3.359 2.676 1.00 98.62 113 ARG A O 1
ATOM 967 N N . LEU A 1 114 ? -5.047 4.053 0.918 1.00 98.69 114 LEU A N 1
ATOM 968 C CA . LEU A 1 114 ? -4.988 5.450 1.340 1.00 98.69 114 LEU A CA 1
ATOM 969 C C . LEU A 1 114 ? -6.374 6.111 1.408 1.00 98.69 114 LEU A C 1
ATOM 971 O O . LEU A 1 114 ? -6.773 6.619 2.454 1.00 98.69 114 LEU A O 1
ATOM 975 N N . MET A 1 115 ? -7.123 6.107 0.303 1.00 98.69 115 MET A N 1
ATOM 976 C CA . MET A 1 115 ? -8.285 6.991 0.148 1.00 98.69 115 MET A CA 1
ATOM 977 C C . MET A 1 115 ? -9.619 6.358 0.530 1.00 98.69 115 MET A C 1
ATOM 979 O O . MET A 1 115 ? -10.603 7.087 0.669 1.00 98.69 115 MET A O 1
ATOM 983 N N . ILE A 1 116 ? -9.673 5.034 0.703 1.00 98.62 116 ILE A N 1
ATOM 984 C CA . ILE A 1 116 ? -10.896 4.338 1.113 1.00 98.62 116 ILE A CA 1
ATOM 985 C C . ILE A 1 116 ? -10.783 3.913 2.573 1.00 98.62 116 ILE A C 1
ATOM 987 O O . ILE A 1 116 ? -11.419 4.518 3.432 1.00 98.62 116 ILE A O 1
ATOM 991 N N . THR A 1 117 ? -9.963 2.909 2.878 1.00 98.62 117 THR A N 1
ATOM 992 C CA . THR A 1 117 ? -9.907 2.331 4.228 1.00 98.62 117 THR A CA 1
ATOM 993 C C . THR A 1 117 ? -9.179 3.236 5.218 1.00 98.62 117 THR A C 1
ATOM 995 O O . THR A 1 117 ? -9.658 3.406 6.338 1.00 98.62 117 THR A O 1
ATOM 998 N N . GLY A 1 118 ? -8.068 3.861 4.811 1.00 98.62 118 GLY A N 1
ATOM 999 C CA . GLY A 1 118 ? -7.286 4.778 5.647 1.00 98.62 118 GLY A CA 1
ATOM 1000 C C . GLY A 1 118 ? -8.015 6.093 5.903 1.00 98.62 118 GLY A C 1
ATOM 1001 O O . GLY A 1 118 ? -8.255 6.456 7.051 1.00 98.62 118 GLY A O 1
ATOM 1002 N N . ASN A 1 119 ? -8.449 6.765 4.835 1.00 98.75 119 ASN A N 1
ATOM 1003 C CA . ASN A 1 119 ? -9.209 8.010 4.939 1.00 98.75 119 ASN A CA 1
ATOM 1004 C C . ASN A 1 119 ? -10.467 7.852 5.809 1.00 98.75 119 ASN A C 1
ATOM 1006 O O . ASN A 1 119 ? -10.720 8.675 6.684 1.00 98.75 119 ASN A O 1
ATOM 1010 N N . PHE A 1 120 ? -11.234 6.773 5.628 1.00 98.75 120 PHE A N 1
ATOM 1011 C CA . PHE A 1 120 ? -12.434 6.557 6.432 1.00 98.75 120 PHE A CA 1
ATOM 1012 C C . PHE A 1 120 ? -12.121 6.316 7.917 1.00 98.75 120 PHE A C 1
ATOM 1014 O O . PHE A 1 120 ? -12.798 6.883 8.773 1.00 98.75 120 PHE A O 1
ATOM 1021 N N . ALA A 1 121 ? -11.076 5.543 8.238 1.00 98.75 121 ALA A N 1
ATOM 1022 C CA . ALA A 1 121 ? -10.645 5.340 9.623 1.00 98.75 121 ALA A CA 1
ATOM 1023 C C . ALA A 1 121 ? -10.205 6.662 10.276 1.00 98.75 121 ALA A C 1
ATOM 1025 O O . ALA A 1 121 ? -10.578 6.942 11.417 1.00 98.75 121 ALA A O 1
ATOM 1026 N N . ASN A 1 122 ? -9.487 7.505 9.525 1.00 98.56 122 ASN A N 1
ATOM 1027 C CA . ASN A 1 122 ? -9.084 8.835 9.972 1.00 98.56 122 ASN A CA 1
ATOM 1028 C C . ASN A 1 122 ? -10.300 9.736 10.247 1.00 98.56 122 ASN A C 1
ATOM 1030 O O . ASN A 1 122 ? -10.406 10.308 11.326 1.00 98.56 122 ASN A O 1
ATOM 1034 N N . LEU A 1 123 ? -11.262 9.807 9.320 1.00 98.56 123 LEU A N 1
ATOM 1035 C CA . LEU A 1 123 ? -12.490 10.599 9.493 1.00 98.56 123 LEU A CA 1
ATOM 1036 C C . LEU A 1 123 ? -13.357 10.110 10.661 1.00 98.56 123 LEU A C 1
ATOM 1038 O O . LEU A 1 123 ? -14.059 10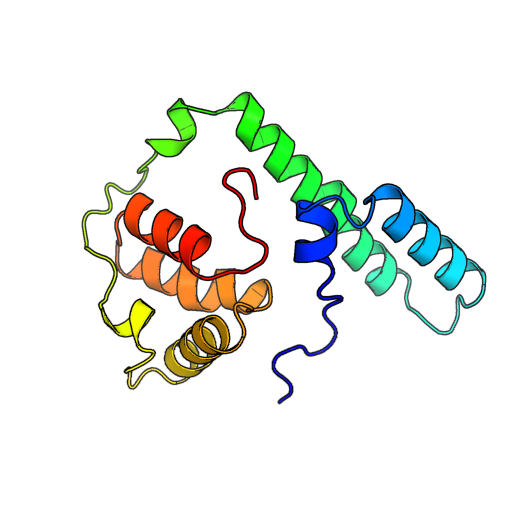.898 11.295 1.00 98.56 123 LEU A O 1
ATOM 1042 N N . LEU A 1 124 ? -13.316 8.811 10.959 1.00 98.12 124 LEU A N 1
ATOM 1043 C CA . LEU A 1 124 ? -13.987 8.246 12.121 1.00 98.12 124 LEU A CA 1
ATOM 1044 C C . LEU A 1 124 ? -13.261 8.510 13.441 1.00 98.12 124 LEU A C 1
ATOM 1046 O O . LEU A 1 124 ? -13.843 8.229 14.487 1.00 98.12 124 LEU A O 1
ATOM 1050 N N . GLY A 1 125 ? -12.040 9.035 13.444 1.00 98.62 125 GLY A N 1
ATOM 1051 C CA . GLY A 1 125 ? -11.288 9.219 14.679 1.00 98.62 125 GLY A CA 1
ATOM 1052 C C . GLY A 1 125 ? -10.881 7.899 15.338 1.00 98.62 125 GLY A C 1
ATOM 1053 O O . GLY A 1 125 ? -10.928 7.784 16.568 1.00 98.62 125 GLY A O 1
ATOM 1054 N N . VAL A 1 126 ? -10.568 6.882 14.525 1.00 98.81 126 VAL A N 1
ATOM 1055 C CA . VAL A 1 126 ? -10.077 5.584 15.008 1.00 98.81 126 VAL A CA 1
ATOM 1056 C C . VAL A 1 126 ? -8.665 5.745 15.570 1.00 98.81 126 VAL A C 1
ATOM 1058 O O . VAL A 1 126 ? -7.849 6.453 14.979 1.00 98.81 126 VAL A O 1
ATOM 1061 N N . HIS A 1 127 ? -8.385 5.093 16.702 1.00 98.69 127 HIS A N 1
ATOM 1062 C CA . HIS A 1 127 ? -7.054 5.093 17.307 1.00 98.69 127 HIS A CA 1
ATOM 1063 C C . HIS A 1 127 ? -6.003 4.573 16.304 1.00 98.69 127 HIS A C 1
ATOM 1065 O O . HIS A 1 127 ? -6.226 3.496 15.739 1.00 98.69 127 HIS A O 1
ATOM 1071 N N . PRO A 1 128 ? -4.878 5.283 16.088 1.00 98.44 128 PRO A N 1
ATOM 1072 C CA . PRO A 1 128 ? -3.857 4.904 15.109 1.00 98.44 128 PRO A CA 1
ATOM 1073 C C . PRO A 1 128 ? -3.387 3.454 15.238 1.00 98.44 128 PRO A C 1
ATOM 1075 O O . PRO A 1 128 ? -3.414 2.742 14.243 1.00 98.44 128 PRO A O 1
ATOM 1078 N N . ASP A 1 129 ? -3.105 2.973 16.451 1.00 98.06 129 ASP A N 1
ATOM 1079 C CA . ASP A 1 129 ? -2.662 1.589 16.697 1.00 98.06 129 ASP A CA 1
ATOM 1080 C C . ASP A 1 129 ? -3.649 0.537 16.174 1.00 98.06 129 ASP A C 1
ATOM 1082 O O . ASP A 1 129 ? -3.254 -0.507 15.663 1.00 98.06 129 ASP A O 1
ATOM 1086 N N . ALA A 1 130 ? -4.958 0.800 16.265 1.00 98.44 130 ALA A N 1
ATOM 1087 C CA . ALA A 1 130 ? -5.965 -0.129 15.759 1.00 98.44 13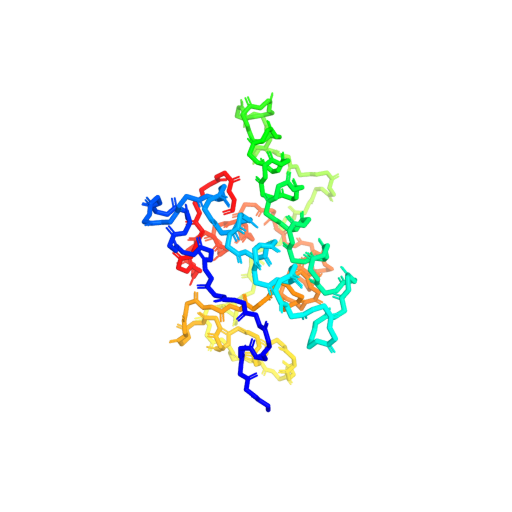0 ALA A CA 1
ATOM 1088 C C . ALA A 1 130 ? -5.988 -0.154 14.222 1.00 98.44 130 ALA A C 1
ATOM 1090 O O . ALA A 1 130 ? -6.316 -1.178 13.623 1.00 98.44 130 ALA A O 1
ATOM 1091 N N . VAL A 1 131 ? -5.652 0.972 13.587 1.00 98.38 131 VAL A N 1
ATOM 1092 C CA . VAL A 1 131 ? -5.506 1.073 12.132 1.00 98.38 131 VAL A CA 1
ATOM 1093 C C . VAL A 1 131 ? -4.210 0.393 11.690 1.00 98.38 131 VAL A C 1
ATOM 1095 O O . VAL A 1 131 ? -4.256 -0.427 10.776 1.00 98.38 131 VAL A O 1
ATOM 1098 N N . ASP A 1 132 ? -3.093 0.682 12.359 1.00 97.94 132 ASP A N 1
ATOM 1099 C CA . ASP A 1 132 ? -1.778 0.080 12.115 1.00 97.94 132 ASP A CA 1
ATOM 1100 C C . ASP A 1 132 ? -1.833 -1.451 12.210 1.00 97.94 132 ASP A C 1
ATOM 1102 O O . ASP A 1 132 ? -1.536 -2.145 11.236 1.00 97.94 132 ASP A O 1
ATOM 1106 N N . ALA A 1 133 ? -2.372 -1.983 13.313 1.00 98.19 133 ALA A N 1
ATOM 1107 C CA . ALA A 1 133 ? -2.526 -3.421 13.515 1.00 98.19 133 ALA A CA 1
ATOM 1108 C C . ALA A 1 133 ? -3.365 -4.095 12.414 1.00 98.19 133 ALA A C 1
ATOM 1110 O O . ALA A 1 133 ? -3.090 -5.230 12.022 1.00 98.19 133 ALA A O 1
ATOM 1111 N N . TRP A 1 134 ? -4.382 -3.407 11.883 1.00 98.56 134 TRP A N 1
ATOM 1112 C CA . TRP A 1 134 ? -5.186 -3.928 10.777 1.00 98.56 134 TRP A CA 1
ATOM 1113 C C . TRP A 1 134 ? -4.417 -3.924 9.451 1.00 98.56 134 TRP A C 1
ATOM 1115 O O . TRP A 1 134 ? -4.451 -4.921 8.732 1.00 98.56 134 TRP A O 1
ATOM 1125 N N . TYR A 1 135 ? -3.681 -2.851 9.131 1.00 98.50 135 TYR A N 1
ATOM 1126 C CA . TYR A 1 135 ? -2.828 -2.818 7.936 1.00 98.50 135 TYR A CA 1
ATOM 1127 C C . TYR A 1 135 ? -1.748 -3.900 7.978 1.00 98.50 135 TYR A C 1
ATOM 1129 O O . TYR A 1 135 ? -1.562 -4.605 6.983 1.00 98.50 135 TYR A O 1
ATOM 1137 N N . LEU A 1 136 ? -1.090 -4.061 9.127 1.00 97.94 136 LEU A N 1
ATOM 1138 C CA . LEU A 1 136 ? -0.060 -5.073 9.332 1.00 97.94 136 LEU A CA 1
ATOM 1139 C C . LEU A 1 136 ? -0.628 -6.500 9.280 1.00 97.94 136 LEU A C 1
ATOM 1141 O O . LEU A 1 136 ? 0.041 -7.415 8.809 1.00 97.94 136 LEU A O 1
ATOM 1145 N N . GLY A 1 137 ? -1.865 -6.695 9.744 1.00 97.25 137 GLY A N 1
ATOM 1146 C CA . GLY A 1 137 ? -2.479 -8.016 9.861 1.00 97.25 137 GLY A CA 1
ATOM 1147 C C . GLY A 1 137 ? -3.038 -8.610 8.565 1.00 97.25 137 GLY A C 1
ATOM 1148 O O . GLY A 1 137 ? -3.138 -9.832 8.473 1.00 97.25 137 GLY A O 1
ATOM 1149 N N . ILE A 1 138 ? -3.430 -7.793 7.579 1.00 97.06 138 ILE A N 1
ATOM 1150 C CA . ILE A 1 138 ? -4.199 -8.293 6.418 1.00 97.06 138 ILE A CA 1
ATOM 1151 C C . ILE A 1 138 ? -3.442 -8.282 5.090 1.00 97.06 138 ILE A C 1
ATOM 1153 O O . ILE A 1 138 ? -3.827 -9.006 4.173 1.00 97.06 138 ILE A O 1
ATOM 1157 N N . TYR A 1 139 ? -2.429 -7.427 4.928 1.00 98.44 139 TYR A N 1
ATOM 1158 C CA . TYR A 1 139 ? -1.741 -7.301 3.646 1.00 98.44 139 TYR A CA 1
ATOM 1159 C C . TYR A 1 139 ? -0.509 -8.185 3.609 1.00 98.44 139 TYR A C 1
ATOM 1161 O O . TYR A 1 139 ? 0.353 -8.115 4.477 1.00 98.44 139 TYR A O 1
ATOM 1169 N N . ILE A 1 140 ? -0.389 -8.970 2.539 1.00 97.88 140 ILE A N 1
ATOM 1170 C CA . ILE A 1 140 ? 0.714 -9.920 2.379 1.00 97.88 140 ILE A CA 1
ATOM 1171 C C . ILE A 1 140 ? 2.084 -9.228 2.337 1.00 97.88 140 ILE A C 1
ATOM 1173 O O . ILE A 1 140 ? 3.101 -9.838 2.642 1.00 97.88 140 ILE A O 1
ATOM 1177 N N . ASP A 1 141 ? 2.116 -7.956 1.934 1.00 98.12 141 ASP A N 1
ATOM 1178 C CA . ASP A 1 141 ? 3.327 -7.160 1.775 1.00 98.12 141 ASP A CA 1
ATOM 1179 C C . ASP A 1 141 ? 3.677 -6.277 2.981 1.00 98.12 141 ASP A C 1
ATOM 1181 O O . ASP A 1 141 ? 4.691 -5.579 2.903 1.00 98.12 141 ASP A O 1
ATOM 1185 N N . ALA A 1 142 ? 2.895 -6.318 4.064 1.00 97.44 142 ALA A N 1
ATOM 1186 C CA . ALA A 1 142 ? 3.109 -5.479 5.237 1.00 97.44 142 ALA A CA 1
ATOM 1187 C C . ALA A 1 142 ? 4.220 -6.027 6.146 1.00 97.44 142 ALA A C 1
ATOM 1189 O O . ALA A 1 142 ? 4.232 -7.197 6.533 1.00 97.44 142 ALA A O 1
ATOM 1190 N N . ILE A 1 143 ? 5.163 -5.157 6.500 1.00 96.12 143 ILE A N 1
ATOM 1191 C CA . ILE A 1 143 ? 6.194 -5.378 7.523 1.00 96.12 143 I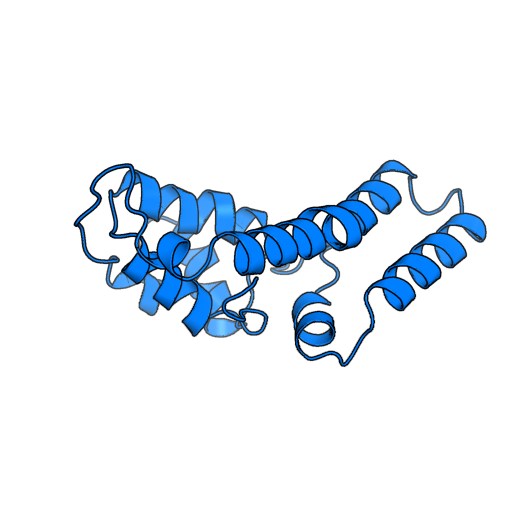LE A CA 1
ATOM 1192 C C . ILE A 1 143 ? 6.297 -4.052 8.267 1.00 96.12 143 ILE A C 1
ATOM 1194 O O . ILE A 1 143 ? 6.244 -3.036 7.611 1.00 96.12 143 ILE A O 1
ATOM 1198 N N . GLN A 1 144 ? 6.513 -4.008 9.581 1.00 95.06 144 GLN A N 1
ATOM 1199 C CA . GLN A 1 144 ? 6.407 -2.762 10.372 1.00 95.06 144 GLN A CA 1
ATOM 1200 C C . GLN A 1 144 ? 7.091 -1.500 9.781 1.00 95.06 144 GLN A C 1
ATOM 1202 O O . GLN A 1 144 ? 6.630 -0.389 10.010 1.00 95.06 144 GLN A O 1
ATOM 1207 N N . TRP A 1 145 ? 8.171 -1.646 9.001 1.00 96.38 145 TRP A N 1
ATOM 1208 C CA . TRP A 1 145 ? 8.840 -0.519 8.339 1.00 96.38 145 TRP A CA 1
ATOM 1209 C C . TRP A 1 145 ? 8.171 -0.013 7.037 1.00 96.38 145 TRP A C 1
ATOM 1211 O O . TRP A 1 145 ? 8.612 1.016 6.519 1.00 96.38 145 TRP A O 1
ATOM 1221 N N . VAL A 1 146 ? 7.170 -0.714 6.475 1.00 92.50 146 VAL A N 1
ATOM 1222 C CA . VAL A 1 146 ? 6.477 -0.410 5.199 1.00 92.50 146 VAL A CA 1
ATOM 1223 C C . VAL A 1 146 ? 5.058 -0.977 5.070 1.00 92.50 146 VAL A C 1
ATOM 1225 O O . VAL A 1 146 ? 4.828 -2.166 5.391 1.00 92.50 146 VAL A O 1
#